Protein AF-K9T9H0-F1 (afdb_monomer_lite)

Structure (mmCIF, N/CA/C/O backbone):
data_AF-K9T9H0-F1
#
_entry.id   AF-K9T9H0-F1
#
loop_
_atom_site.group_PDB
_atom_site.id
_atom_site.type_symbol
_atom_site.label_atom_id
_atom_site.label_alt_id
_atom_site.label_comp_id
_atom_site.label_asym_id
_atom_site.label_entity_id
_atom_site.label_seq_id
_atom_site.pdbx_PDB_ins_code
_atom_site.Cartn_x
_atom_site.Cartn_y
_atom_site.Cartn_z
_atom_site.occupancy
_atom_site.B_iso_or_equiv
_atom_site.auth_seq_id
_atom_site.auth_comp_id
_atom_site.auth_asym_id
_atom_site.auth_atom_id
_atom_site.pdbx_PDB_model_num
ATOM 1 N N . MET A 1 1 ? -33.815 2.196 55.758 1.00 48.00 1 MET A N 1
ATOM 2 C CA . MET A 1 1 ? -33.102 0.926 55.502 1.00 48.00 1 MET A CA 1
ATOM 3 C C . MET A 1 1 ? -32.641 0.935 54.052 1.00 48.00 1 MET A C 1
AT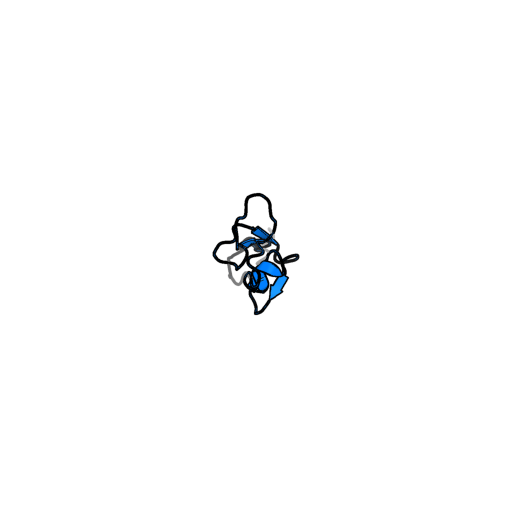OM 5 O O . MET A 1 1 ? -33.460 1.177 53.176 1.00 48.00 1 MET A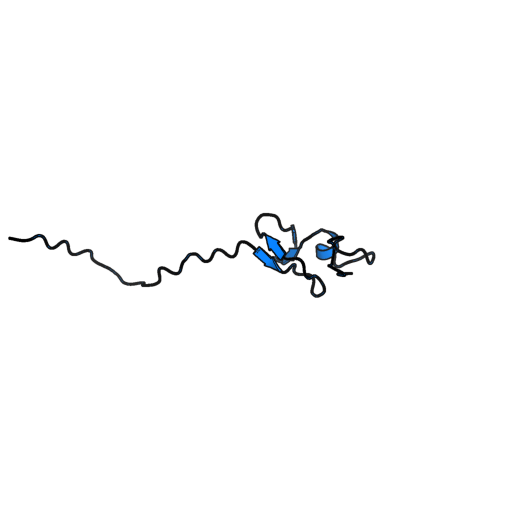 O 1
ATOM 9 N N . PHE A 1 2 ? -31.334 0.833 53.829 1.00 44.25 2 PHE A N 1
ATOM 10 C CA . PHE A 1 2 ? -30.640 1.183 52.589 1.00 44.25 2 PHE A CA 1
ATOM 11 C C . PHE A 1 2 ? -30.903 0.220 51.417 1.00 44.25 2 PHE A C 1
ATOM 13 O O . PHE A 1 2 ? -31.013 -0.989 51.593 1.00 44.25 2 PHE A O 1
ATOM 20 N N . LYS A 1 3 ? -30.963 0.815 50.220 1.00 54.00 3 LYS A N 1
ATOM 21 C CA . LYS A 1 3 ? -30.952 0.205 48.882 1.00 54.00 3 LYS A CA 1
ATOM 22 C C . LYS A 1 3 ? -29.832 -0.836 48.736 1.00 54.00 3 LYS A C 1
ATOM 24 O O . LYS A 1 3 ? -28.687 -0.486 48.985 1.00 54.00 3 LYS A O 1
ATOM 29 N N . CYS A 1 4 ? -30.131 -2.022 48.203 1.00 47.19 4 CYS A N 1
ATOM 30 C CA . CYS A 1 4 ? -29.127 -2.896 47.584 1.00 47.19 4 CYS A CA 1
ATOM 31 C C . CYS A 1 4 ? -29.712 -3.560 46.334 1.00 47.19 4 CYS A C 1
ATOM 33 O O . CYS A 1 4 ? -30.386 -4.582 46.374 1.00 47.19 4 CYS A O 1
ATOM 35 N N . TYR A 1 5 ? -29.459 -2.874 45.229 1.00 60.22 5 TYR A N 1
ATOM 36 C CA . TYR A 1 5 ? -29.628 -3.274 43.846 1.00 60.22 5 TYR A CA 1
ATOM 37 C C . TYR A 1 5 ? -28.587 -4.364 43.539 1.00 60.22 5 TYR A C 1
ATOM 39 O O . TYR A 1 5 ? -27.404 -4.061 43.404 1.00 60.22 5 TYR A O 1
ATOM 47 N N . THR A 1 6 ? -28.985 -5.633 43.478 1.00 55.31 6 THR A N 1
ATOM 48 C CA . THR A 1 6 ? -28.112 -6.717 43.009 1.00 55.31 6 THR A CA 1
ATOM 49 C C . THR A 1 6 ? -28.244 -6.846 41.499 1.00 55.31 6 THR A C 1
ATOM 51 O O . THR A 1 6 ? -29.034 -7.629 40.979 1.00 55.31 6 THR A O 1
ATOM 54 N N . LEU A 1 7 ? -27.436 -6.049 40.795 1.00 56.12 7 LEU A N 1
ATOM 55 C CA . LEU A 1 7 ? -27.019 -6.329 39.426 1.00 56.12 7 LEU A CA 1
ATOM 56 C C . LEU A 1 7 ? -26.439 -7.751 39.394 1.00 56.12 7 LEU A C 1
ATOM 58 O O . LEU A 1 7 ? -25.366 -8.006 39.943 1.00 56.12 7 LEU A O 1
ATOM 62 N N . SER A 1 8 ? -27.154 -8.689 38.778 1.00 55.78 8 SER A N 1
ATOM 63 C CA . SER A 1 8 ? -26.635 -10.019 38.471 1.00 55.78 8 SER A CA 1
ATOM 64 C C . SER A 1 8 ? -25.636 -9.903 37.321 1.00 55.78 8 SER A C 1
ATOM 66 O O . SER A 1 8 ? -25.979 -9.982 36.147 1.00 55.78 8 SER A O 1
ATOM 68 N N . ILE A 1 9 ? -24.383 -9.662 37.695 1.00 59.06 9 ILE A N 1
ATOM 69 C CA . ILE A 1 9 ? -23.205 -9.755 36.839 1.00 59.06 9 ILE A CA 1
ATOM 70 C C . ILE A 1 9 ? -22.979 -11.240 36.529 1.00 59.06 9 ILE A C 1
ATOM 72 O O . ILE A 1 9 ? -22.537 -11.991 37.396 1.00 59.06 9 ILE A O 1
ATOM 76 N N . THR A 1 10 ? -23.220 -11.671 35.290 1.00 55.00 10 THR A N 1
ATOM 77 C CA . THR A 1 10 ? -22.421 -12.760 34.714 1.00 55.00 10 THR A CA 1
ATOM 78 C C . THR A 1 10 ? -21.171 -12.142 34.114 1.00 55.00 10 THR 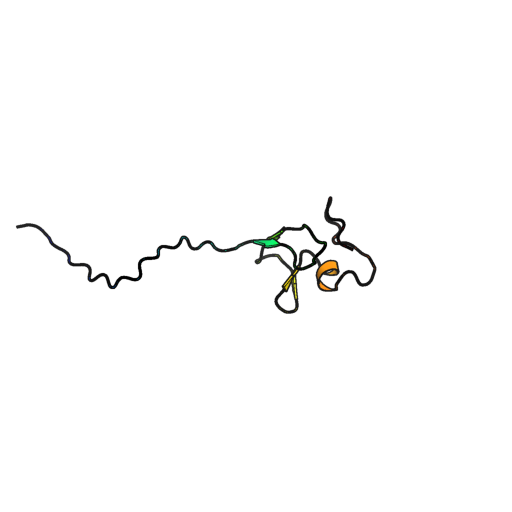A C 1
ATOM 80 O O . THR A 1 10 ? -21.221 -11.397 33.136 1.00 55.00 10 THR A O 1
ATOM 83 N N . ALA A 1 11 ? -20.048 -12.430 34.759 1.00 54.75 11 ALA A N 1
ATOM 84 C CA . ALA A 1 11 ? -18.720 -12.027 34.358 1.00 54.75 11 ALA A CA 1
ATOM 85 C C . ALA A 1 11 ? -18.348 -12.595 32.975 1.00 54.75 11 ALA A C 1
ATOM 87 O O . ALA A 1 11 ? -18.143 -13.794 32.818 1.00 54.75 11 ALA A O 1
ATOM 88 N N . SER A 1 12 ? -18.155 -11.705 32.004 1.00 53.53 12 SER A N 1
ATOM 89 C CA . SER A 1 12 ? -17.020 -11.786 31.086 1.00 53.53 12 SER A CA 1
ATOM 90 C C . SER A 1 12 ? -16.343 -10.424 31.125 1.00 53.53 12 SER A C 1
ATOM 92 O O . SER A 1 12 ? -16.693 -9.488 30.410 1.00 53.53 12 SER A O 1
ATOM 94 N N . ASN A 1 13 ? -15.445 -10.272 32.096 1.00 63.50 13 ASN A N 1
ATOM 95 C CA . ASN A 1 13 ? -14.649 -9.071 32.255 1.00 63.50 13 ASN A CA 1
ATOM 96 C C . ASN A 1 13 ? -13.595 -9.045 31.144 1.00 63.50 13 ASN A C 1
ATOM 98 O O . ASN A 1 13 ? -12.530 -9.650 31.258 1.00 63.50 13 ASN A O 1
ATOM 102 N N . LYS A 1 14 ? -13.918 -8.361 30.048 1.00 56.62 14 LYS A N 1
ATOM 103 C CA . LYS A 1 14 ? -12.934 -7.600 29.290 1.00 56.62 14 LYS A CA 1
ATOM 104 C C . LYS A 1 14 ? -13.664 -6.492 28.555 1.00 56.62 14 LYS A C 1
ATOM 106 O O . LYS A 1 14 ? -13.999 -6.621 27.383 1.00 56.62 14 LYS A O 1
ATOM 111 N N . GLU A 1 15 ? -13.834 -5.366 29.235 1.00 59.75 15 GLU A N 1
ATOM 112 C CA . GLU A 1 15 ? -13.847 -4.064 28.573 1.00 59.75 15 GLU A CA 1
ATOM 113 C C . GLU A 1 15 ? -12.447 -3.860 27.966 1.00 59.75 15 GLU A C 1
ATOM 115 O O . GLU A 1 15 ? -11.601 -3.108 28.435 1.00 59.75 15 GLU A O 1
ATOM 120 N N . LYS A 1 16 ? -12.136 -4.674 26.952 1.00 52.22 16 LYS A N 1
ATOM 121 C CA . LYS A 1 16 ? -11.063 -4.406 26.020 1.00 52.22 16 LYS A CA 1
ATOM 122 C C . LYS A 1 16 ? -11.609 -3.193 25.300 1.00 52.22 16 LYS A C 1
ATOM 124 O O . LYS A 1 16 ? -12.622 -3.322 24.613 1.00 52.22 16 LYS A O 1
ATOM 129 N N . THR A 1 17 ? -10.987 -2.037 25.498 1.00 54.94 17 THR A N 1
ATOM 130 C CA . THR A 1 17 ? -11.042 -0.953 24.518 1.00 54.94 17 THR A CA 1
ATOM 131 C C . THR A 1 17 ? -11.184 -1.603 23.147 1.00 54.94 17 THR A C 1
ATOM 133 O O . THR A 1 17 ? -10.356 -2.461 22.802 1.00 54.94 17 THR A O 1
ATOM 136 N N . MET A 1 18 ? -12.278 -1.331 22.420 1.00 54.69 18 MET A N 1
ATOM 137 C CA . MET A 1 18 ? -12.382 -1.815 21.049 1.00 54.69 18 MET A CA 1
ATOM 138 C C . MET A 1 18 ? -11.237 -1.113 20.329 1.00 54.69 18 MET A C 1
ATOM 140 O O . MET A 1 18 ? -11.315 0.057 19.972 1.00 54.69 18 MET A O 1
ATOM 144 N N . THR A 1 19 ? -10.093 -1.788 20.278 1.00 64.31 19 THR A N 1
ATOM 145 C CA . THR A 1 19 ? -8.894 -1.291 19.633 1.00 64.31 19 THR A CA 1
ATOM 146 C C . THR A 1 19 ? -9.147 -1.616 18.181 1.00 64.31 19 THR A C 1
ATOM 148 O O . THR A 1 19 ? -8.704 -2.640 17.666 1.00 64.31 19 THR A O 1
ATOM 151 N N . THR A 1 20 ? -10.035 -0.826 17.584 1.00 74.50 20 THR A N 1
ATOM 152 C CA . THR A 1 20 ? -10.409 -0.953 16.190 1.00 74.50 20 THR A CA 1
ATOM 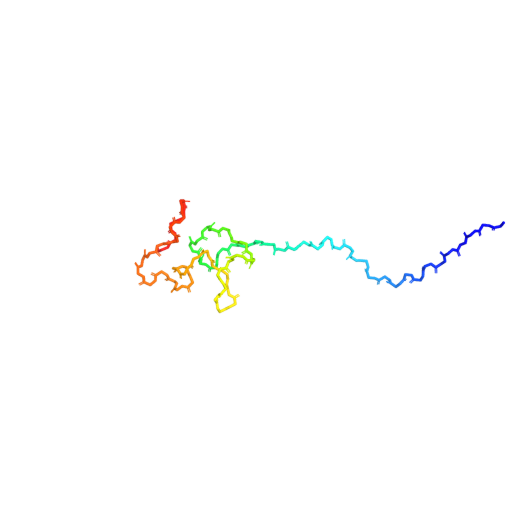153 C C . THR A 1 20 ? -9.155 -0.635 15.410 1.00 74.50 20 THR A C 1
ATOM 155 O O . THR A 1 20 ? -8.671 0.495 15.425 1.00 74.50 20 THR A O 1
ATOM 158 N N . VAL A 1 21 ? -8.578 -1.659 14.793 1.00 78.81 21 VAL A N 1
ATOM 159 C CA . VAL A 1 21 ? -7.456 -1.479 13.883 1.00 78.81 21 VAL A CA 1
ATOM 160 C C . VAL A 1 21 ? -8.026 -0.747 12.679 1.00 78.81 21 VAL A C 1
ATOM 162 O O . VAL A 1 21 ? -8.707 -1.346 11.859 1.00 78.81 21 VAL A O 1
ATOM 165 N N . THR A 1 22 ? -7.844 0.568 12.622 1.00 90.00 22 THR A N 1
ATOM 166 C CA . THR A 1 22 ? -8.339 1.397 11.514 1.00 90.00 22 THR A CA 1
ATOM 167 C C . THR A 1 22 ? -7.339 1.465 10.372 1.00 90.00 22 THR A C 1
ATOM 169 O O . THR A 1 22 ? -7.706 1.838 9.262 1.00 90.00 22 THR A O 1
ATOM 172 N N . SER A 1 23 ? -6.090 1.071 10.617 1.00 91.62 23 SER A N 1
ATOM 173 C CA . SER A 1 23 ? -4.997 1.144 9.662 1.00 91.62 23 SER A CA 1
ATOM 174 C C . SER A 1 23 ? -4.060 -0.054 9.760 1.00 91.62 23 SER A C 1
ATOM 176 O O . SER A 1 23 ? -3.892 -0.665 10.814 1.00 91.62 23 SER A O 1
ATOM 178 N N . MET A 1 24 ? -3.453 -0.407 8.632 1.00 92.00 24 MET A N 1
ATOM 179 C CA . MET A 1 24 ? -2.479 -1.485 8.527 1.00 92.00 24 MET A CA 1
ATOM 180 C C . MET A 1 24 ? -1.404 -1.160 7.493 1.00 92.00 24 MET A C 1
ATOM 182 O O . MET A 1 24 ? -1.568 -0.283 6.648 1.00 92.00 24 MET A O 1
ATOM 186 N N . LYS A 1 25 ? -0.281 -1.875 7.554 1.00 92.75 25 LYS A N 1
ATOM 187 C CA . LYS A 1 25 ? 0.759 -1.794 6.526 1.00 92.75 25 LYS A CA 1
ATOM 188 C C . LYS A 1 25 ? 0.220 -2.358 5.206 1.00 92.75 25 LYS A C 1
ATOM 190 O O . LYS A 1 25 ? -0.463 -3.383 5.213 1.00 92.75 25 LYS A O 1
ATOM 195 N N . CYS A 1 26 ? 0.545 -1.703 4.092 1.00 94.31 26 CYS A N 1
ATOM 196 C CA . CYS A 1 26 ? 0.302 -2.224 2.748 1.00 94.31 26 CYS A CA 1
ATOM 197 C C . CYS A 1 26 ? 0.822 -3.665 2.637 1.00 94.31 26 CYS A C 1
ATOM 199 O O . CYS A 1 26 ? 1.915 -3.975 3.106 1.00 94.31 26 CYS A O 1
ATOM 201 N N . ALA A 1 27 ? 0.051 -4.544 2.001 1.00 93.94 27 ALA A N 1
ATOM 202 C CA . ALA A 1 27 ? 0.393 -5.958 1.880 1.00 93.94 27 ALA A CA 1
ATOM 203 C C . ALA A 1 27 ? 1.554 -6.250 0.909 1.00 93.94 27 ALA A C 1
ATOM 205 O O . ALA A 1 27 ? 1.963 -7.405 0.788 1.00 93.94 27 ALA A O 1
ATOM 206 N N . CYS A 1 28 ? 2.077 -5.239 0.212 1.00 92.38 28 CYS A N 1
ATOM 207 C CA . CYS A 1 28 ? 3.311 -5.365 -0.558 1.00 92.38 28 CYS A CA 1
ATOM 208 C C . CYS A 1 28 ? 4.522 -5.387 0.393 1.00 92.38 28 CYS A C 1
ATOM 210 O O . CYS A 1 28 ? 4.671 -4.511 1.244 1.00 92.38 28 CYS A O 1
ATOM 212 N N . GLU A 1 29 ? 5.386 -6.392 0.245 1.00 87.00 29 GLU A N 1
ATOM 213 C CA . GLU A 1 29 ? 6.480 -6.698 1.177 1.00 87.00 29 GLU A CA 1
ATOM 214 C C . GLU A 1 29 ? 7.502 -5.551 1.280 1.00 87.00 29 GLU A C 1
ATOM 216 O O . GLU A 1 29 ? 7.854 -5.119 2.383 1.00 87.00 29 GLU A O 1
ATOM 221 N N . SER A 1 30 ? 7.866 -4.974 0.130 1.00 89.31 30 SER A N 1
ATOM 222 C CA . SER A 1 30 ? 8.768 -3.820 0.006 1.00 89.31 30 SER A CA 1
ATOM 223 C C . SER A 1 30 ? 8.080 -2.470 0.246 1.00 89.31 30 SER A C 1
ATOM 225 O O . SER A 1 30 ? 8.730 -1.426 0.229 1.00 89.31 30 SER A O 1
ATOM 227 N N . CYS A 1 31 ? 6.759 -2.448 0.452 1.00 93.19 31 CYS A N 1
ATOM 228 C CA . CYS A 1 31 ? 6.010 -1.212 0.640 1.00 93.19 31 CYS A CA 1
ATOM 229 C C . CYS A 1 31 ? 5.981 -0.799 2.111 1.00 93.19 31 CYS A C 1
ATOM 231 O O . CYS A 1 31 ? 5.638 -1.581 2.994 1.00 93.19 31 CYS A O 1
ATOM 233 N N . LEU A 1 32 ? 6.307 0.463 2.380 1.00 91.25 32 LEU A N 1
ATOM 234 C CA . LEU A 1 32 ? 6.310 1.046 3.725 1.00 91.25 32 LEU A CA 1
ATOM 235 C C . LEU A 1 32 ? 5.061 1.891 4.012 1.00 91.25 32 LEU A C 1
ATOM 237 O O . LEU A 1 32 ? 4.960 2.516 5.064 1.00 91.25 32 LEU A O 1
ATOM 241 N N . CYS A 1 33 ? 4.098 1.918 3.091 1.00 92.94 33 CYS A N 1
ATOM 242 C CA . CYS A 1 33 ? 2.886 2.708 3.251 1.00 92.94 33 CYS A CA 1
ATOM 243 C C . CYS A 1 33 ? 1.971 2.110 4.329 1.00 92.94 33 CYS A C 1
ATOM 245 O O . CYS A 1 33 ? 1.686 0.910 4.323 1.00 92.94 33 CYS A O 1
ATOM 247 N N . ILE A 1 34 ? 1.460 2.969 5.209 1.00 92.75 34 ILE A N 1
ATOM 248 C CA . ILE A 1 34 ? 0.343 2.655 6.102 1.00 92.75 34 ILE A CA 1
ATOM 249 C C . ILE A 1 34 ? -0.942 3.093 5.405 1.00 92.75 34 ILE A C 1
ATOM 251 O O . ILE A 1 34 ? -1.019 4.203 4.881 1.00 92.75 34 ILE A O 1
ATOM 255 N N . VAL A 1 35 ? -1.934 2.213 5.385 1.00 92.88 35 VAL A N 1
ATOM 256 C CA . VAL A 1 35 ? -3.223 2.423 4.727 1.00 92.88 35 VAL A CA 1
ATOM 257 C C . VAL A 1 35 ? -4.350 2.213 5.725 1.00 92.88 35 VAL A C 1
ATOM 259 O O . VAL A 1 35 ? -4.270 1.326 6.574 1.00 92.88 35 VAL A O 1
ATOM 262 N N . SER A 1 36 ? -5.404 3.018 5.639 1.00 93.31 36 SER A N 1
ATOM 263 C CA . SER A 1 36 ? -6.603 2.818 6.456 1.00 93.31 36 SER A CA 1
ATOM 264 C C . SER A 1 36 ? -7.464 1.708 5.859 1.00 93.31 36 SER A C 1
ATOM 266 O O . SER A 1 36 ? -7.689 1.719 4.656 1.00 93.31 36 SER A O 1
ATOM 268 N N . LEU A 1 37 ? -7.995 0.785 6.664 1.00 89.88 37 LEU A N 1
ATOM 269 C CA . LEU A 1 37 ? -8.839 -0.322 6.178 1.00 89.88 37 LEU A CA 1
ATOM 270 C C . LEU A 1 37 ? -10.084 0.155 5.415 1.00 89.88 37 LEU A C 1
ATOM 272 O O . LEU A 1 37 ? -10.556 -0.533 4.520 1.00 89.88 37 LEU A O 1
ATOM 276 N N . GLU A 1 38 ? -10.591 1.334 5.769 1.00 89.94 38 GLU A N 1
ATOM 277 C CA . GLU A 1 38 ? -11.732 2.007 5.132 1.00 89.94 38 GLU A CA 1
ATOM 278 C C . GLU A 1 38 ? -11.431 2.552 3.727 1.00 89.94 38 GLU A C 1
ATOM 280 O O . GLU A 1 38 ? -12.327 2.603 2.892 1.00 89.94 38 GLU A O 1
ATOM 285 N N . ASN A 1 39 ? -10.182 2.945 3.460 1.00 89.31 39 ASN A N 1
ATOM 286 C CA . ASN A 1 39 ? -9.773 3.620 2.222 1.00 89.31 39 ASN A CA 1
AT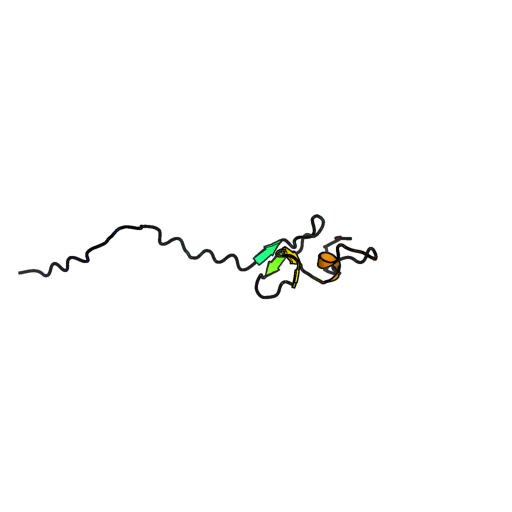OM 287 C C . ASN A 1 39 ? -8.798 2.781 1.379 1.00 89.31 39 ASN A C 1
ATOM 289 O O . ASN A 1 39 ? -8.472 3.142 0.251 1.00 89.31 39 ASN A O 1
ATOM 293 N N . ALA A 1 40 ? -8.282 1.685 1.932 1.00 92.06 40 ALA A N 1
ATOM 294 C CA . ALA A 1 40 ? -7.317 0.826 1.271 1.00 92.06 40 ALA A CA 1
ATOM 295 C C . ALA A 1 40 ? -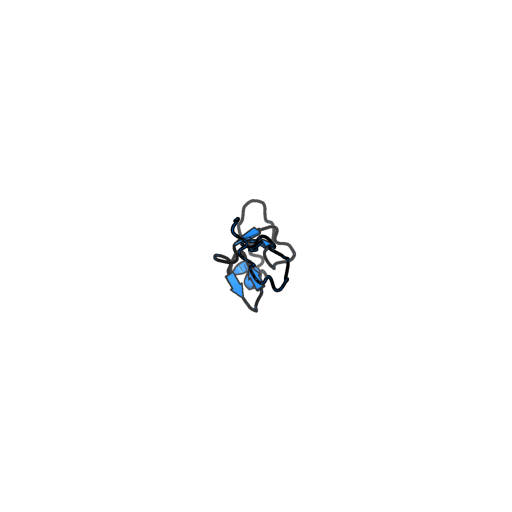7.976 -0.021 0.181 1.00 92.06 40 ALA A C 1
ATOM 297 O O . ALA A 1 40 ? -9.092 -0.519 0.332 1.00 92.06 40 ALA A O 1
ATOM 298 N N . LEU A 1 41 ? -7.229 -0.271 -0.892 1.00 93.06 41 LEU A N 1
ATOM 299 C CA . LEU A 1 41 ? -7.659 -1.180 -1.945 1.00 93.06 41 LEU A CA 1
ATOM 300 C C . LEU A 1 41 ? -7.596 -2.614 -1.432 1.00 93.06 41 LEU A C 1
ATOM 302 O O . LEU A 1 41 ? -6.512 -3.140 -1.174 1.00 93.06 41 LEU A O 1
ATOM 306 N N . GLN A 1 42 ? -8.756 -3.249 -1.288 1.00 93.50 42 GLN A N 1
ATOM 307 C CA . GLN A 1 42 ? -8.841 -4.650 -0.904 1.00 93.50 42 GLN A CA 1
ATOM 308 C C . GLN A 1 42 ? -8.814 -5.543 -2.151 1.00 93.50 42 GLN A C 1
ATOM 310 O O . GLN A 1 42 ? -9.692 -5.460 -3.006 1.00 93.50 42 GLN A O 1
ATOM 315 N N . LYS A 1 43 ? -7.825 -6.435 -2.243 1.00 92.31 43 LYS A N 1
ATOM 316 C CA . LYS A 1 43 ? -7.705 -7.424 -3.322 1.00 92.31 43 LYS A CA 1
ATOM 317 C C . LYS A 1 43 ? -7.266 -8.762 -2.742 1.00 92.31 43 LYS A C 1
ATOM 319 O O . LYS A 1 43 ? -6.296 -8.822 -1.994 1.00 92.31 43 LYS A O 1
ATOM 324 N N . ASN A 1 44 ? -7.989 -9.840 -3.051 1.00 89.25 44 ASN A N 1
ATOM 325 C CA . ASN A 1 44 ? -7.707 -11.185 -2.524 1.00 89.25 44 ASN A CA 1
ATOM 326 C C . ASN A 1 44 ? -7.592 -11.242 -0.981 1.00 89.25 44 ASN A C 1
ATOM 328 O O . ASN A 1 44 ? -6.745 -11.951 -0.443 1.00 89.25 44 ASN A O 1
ATOM 332 N N . GLY A 1 45 ? -8.393 -10.445 -0.260 1.00 90.31 45 GLY A N 1
ATOM 333 C CA . GLY A 1 45 ? -8.348 -10.365 1.209 1.00 90.31 45 GLY A CA 1
ATOM 334 C C . GLY A 1 45 ? -7.130 -9.629 1.787 1.00 90.31 45 GLY A C 1
ATOM 335 O O . GLY A 1 45 ? -6.920 -9.648 2.997 1.00 90.31 45 GLY A O 1
ATOM 336 N N . LYS A 1 46 ? -6.328 -8.975 0.943 1.00 92.69 46 LYS A N 1
ATOM 337 C CA . LYS A 1 46 ? -5.186 -8.139 1.329 1.00 92.69 46 LYS A CA 1
ATOM 338 C C . LYS A 1 46 ? -5.485 -6.672 1.036 1.00 92.69 46 LYS A C 1
ATOM 340 O O . LYS A 1 46 ? -6.239 -6.374 0.115 1.00 92.69 46 LYS A O 1
ATOM 345 N N . TYR A 1 47 ? -4.879 -5.773 1.804 1.00 95.12 47 TYR A N 1
ATOM 346 C CA . TYR A 1 47 ? -5.074 -4.329 1.678 1.00 95.12 47 TYR A CA 1
ATOM 347 C C . TYR A 1 47 ? -3.828 -3.659 1.101 1.00 95.12 47 TYR A C 1
ATOM 349 O O . TYR A 1 47 ? -2.709 -3.911 1.554 1.00 95.12 47 TYR A O 1
ATOM 357 N N . TYR A 1 48 ? -4.025 -2.791 0.117 1.00 94.44 48 TYR A N 1
ATOM 358 C CA . TYR A 1 48 ? -2.965 -2.151 -0.653 1.00 94.44 48 TYR A CA 1
ATOM 359 C C . TYR A 1 48 ? -3.146 -0.632 -0.691 1.00 94.44 48 TYR A C 1
ATOM 361 O O . TYR A 1 48 ? -4.263 -0.125 -0.590 1.00 94.44 48 TYR A O 1
ATOM 369 N N . CYS A 1 49 ? -2.041 0.102 -0.849 1.00 94.06 49 CYS A N 1
ATOM 370 C CA . CYS A 1 49 ? -2.076 1.563 -0.982 1.00 94.06 49 CYS A CA 1
ATOM 371 C C . CYS A 1 49 ? -2.520 2.039 -2.368 1.00 94.06 49 CYS A C 1
ATOM 373 O O . CYS A 1 49 ? -3.044 3.138 -2.491 1.00 94.06 49 CYS A O 1
ATOM 375 N N . CYS A 1 50 ? -2.309 1.226 -3.403 1.00 91.88 50 CYS A N 1
ATOM 376 C CA . CYS A 1 50 ? -2.633 1.542 -4.790 1.00 91.88 50 CYS A CA 1
ATOM 377 C C . CYS A 1 50 ? -2.782 0.253 -5.612 1.00 91.88 50 CYS A C 1
ATOM 379 O O . CYS A 1 50 ? -2.369 -0.827 -5.171 1.00 91.88 50 CYS A O 1
ATOM 381 N N . GLU A 1 51 ? -3.319 0.376 -6.827 1.00 91.31 51 GLU A N 1
ATOM 382 C CA . GLU A 1 51 ? -3.461 -0.744 -7.765 1.00 91.31 51 GLU A CA 1
ATOM 383 C C . GLU A 1 51 ? -2.106 -1.358 -8.132 1.00 91.31 51 GLU A C 1
ATOM 385 O O . GLU A 1 51 ? -1.982 -2.576 -8.155 1.00 91.31 51 GLU A O 1
ATOM 390 N N . ALA A 1 52 ? -1.051 -0.546 -8.283 1.00 91.31 52 ALA A N 1
ATOM 391 C CA . ALA A 1 52 ? 0.286 -1.044 -8.607 1.00 91.31 52 ALA A CA 1
ATOM 392 C C . ALA A 1 52 ? 0.820 -2.042 -7.562 1.00 91.31 52 ALA A C 1
ATOM 394 O O . ALA A 1 52 ? 1.388 -3.072 -7.922 1.00 91.31 52 ALA A O 1
ATOM 395 N N . CYS A 1 53 ? 0.592 -1.787 -6.268 1.00 92.62 53 CYS A N 1
ATOM 396 C CA . CYS A 1 53 ? 0.939 -2.741 -5.211 1.00 92.62 53 CYS A CA 1
ATOM 397 C C . CYS A 1 53 ? 0.017 -3.965 -5.195 1.00 92.62 53 CYS A C 1
ATOM 399 O O . CYS A 1 53 ? 0.472 -5.054 -4.853 1.00 92.62 53 CYS A O 1
ATOM 401 N N . ALA A 1 54 ? -1.262 -3.793 -5.537 1.00 92.19 54 ALA A N 1
ATOM 402 C CA . ALA A 1 54 ? -2.237 -4.881 -5.584 1.00 92.19 54 ALA A CA 1
ATOM 403 C C . ALA A 1 54 ? -1.983 -5.843 -6.757 1.00 92.19 54 ALA A C 1
ATOM 405 O O . ALA A 1 54 ? -2.242 -7.041 -6.640 1.00 92.19 54 ALA A O 1
ATOM 406 N N . ASP A 1 55 ? -1.453 -5.322 -7.863 1.00 90.69 55 ASP A N 1
ATOM 407 C CA . ASP A 1 55 ? -1.032 -6.080 -9.042 1.00 90.69 55 ASP A CA 1
ATOM 408 C C . ASP A 1 55 ? 0.391 -6.637 -8.914 1.00 90.69 55 ASP A C 1
ATOM 410 O O . ASP A 1 55 ? 0.779 -7.504 -9.690 1.00 90.69 55 ASP A O 1
ATOM 414 N N . GLY A 1 56 ? 1.157 -6.184 -7.917 1.00 88.88 56 GLY A N 1
ATOM 415 C CA . GLY A 1 56 ? 2.511 -6.671 -7.658 1.00 88.88 56 GLY A CA 1
ATOM 416 C C . GLY A 1 56 ? 3.563 -6.082 -8.595 1.00 88.88 56 GLY A C 1
ATOM 417 O O . GLY A 1 56 ? 4.467 -6.794 -9.010 1.00 88.88 56 GLY A O 1
ATOM 418 N N . HIS A 1 57 ? 3.451 -4.793 -8.931 1.00 86.31 57 HIS A N 1
ATOM 419 C CA . HIS A 1 57 ? 4.461 -4.058 -9.700 1.00 86.31 57 HIS A CA 1
ATOM 420 C C . HIS A 1 57 ? 4.758 -4.651 -11.093 1.00 86.31 57 HIS A C 1
ATOM 422 O O . HIS A 1 57 ? 5.890 -4.605 -11.559 1.00 86.31 57 HIS A O 1
ATOM 428 N N . VAL A 1 58 ? 3.730 -5.130 -11.811 1.00 83.94 58 VAL A N 1
ATOM 429 C CA . VAL A 1 58 ? 3.837 -5.777 -13.147 1.00 83.94 58 VAL A CA 1
ATOM 430 C C . VAL A 1 58 ? 4.646 -4.974 -14.185 1.00 83.94 58 VAL A C 1
ATOM 432 O O . VAL A 1 58 ? 5.186 -5.551 -15.119 1.00 83.94 58 VAL A O 1
ATOM 435 N N . ASN A 1 59 ? 4.753 -3.650 -14.028 1.00 79.94 59 ASN A N 1
ATOM 436 C CA . ASN A 1 59 ? 5.511 -2.763 -14.920 1.00 79.94 59 ASN A CA 1
ATOM 437 C C . ASN A 1 59 ? 6.633 -1.991 -14.194 1.00 79.94 59 ASN A C 1
ATOM 439 O O . ASN A 1 59 ? 6.909 -0.852 -14.565 1.00 79.94 59 ASN A O 1
ATOM 443 N N . GLU A 1 60 ? 7.173 -2.531 -13.093 1.00 71.25 60 GLU A N 1
ATOM 444 C CA . GLU A 1 60 ? 8.165 -1.872 -12.211 1.00 71.25 60 GLU A CA 1
ATOM 445 C C . GLU A 1 60 ? 7.700 -0.506 -11.668 1.00 71.25 60 GLU A C 1
ATOM 447 O O . GLU A 1 60 ? 8.470 0.317 -11.172 1.00 71.25 60 GLU A O 1
ATOM 452 N N . LYS A 1 61 ? 6.396 -0.229 -11.763 1.00 83.06 61 LYS A N 1
ATOM 453 C CA . LYS A 1 61 ? 5.818 1.014 -11.272 1.00 83.06 61 LYS A CA 1
ATOM 454 C C . LYS A 1 61 ? 5.569 0.885 -9.790 1.00 83.06 61 LYS A C 1
ATOM 456 O O . LYS A 1 61 ? 4.699 0.123 -9.372 1.00 83.06 61 LYS A O 1
ATOM 461 N N . GLY A 1 62 ? 6.308 1.661 -9.015 1.00 89.31 62 GLY A N 1
ATOM 462 C CA . GLY A 1 62 ? 6.072 1.774 -7.593 1.00 89.31 62 GLY A CA 1
ATOM 463 C C . GLY A 1 62 ? 4.755 2.446 -7.233 1.00 89.31 62 GLY A C 1
ATOM 464 O O . GLY A 1 62 ? 4.017 2.958 -8.072 1.00 89.31 62 GLY A O 1
ATOM 465 N N . CYS A 1 63 ? 4.489 2.481 -5.934 1.00 91.19 63 CYS A N 1
ATOM 466 C CA . CYS A 1 63 ? 3.296 3.080 -5.345 1.00 91.19 63 CYS A CA 1
ATOM 467 C C . CYS A 1 63 ? 3.212 4.610 -5.502 1.00 91.19 63 CYS A C 1
ATOM 469 O O . CYS A 1 63 ? 2.188 5.197 -5.167 1.00 91.19 63 CYS A O 1
ATOM 471 N N . GLY A 1 64 ? 4.279 5.273 -5.965 1.00 87.81 64 GLY A N 1
ATOM 472 C CA . GLY A 1 64 ? 4.309 6.723 -6.201 1.00 87.81 64 GLY A CA 1
ATOM 473 C C . GLY A 1 64 ? 4.267 7.585 -4.934 1.00 87.81 64 GLY A C 1
ATOM 474 O O . GLY A 1 64 ? 4.263 8.808 -5.027 1.00 87.81 64 GLY A O 1
ATOM 475 N N . HIS A 1 65 ? 4.252 6.972 -3.747 1.00 87.94 65 HIS A N 1
ATOM 476 C CA . HIS A 1 65 ? 4.337 7.682 -2.476 1.00 87.94 65 HIS A CA 1
ATOM 477 C C . HIS A 1 65 ? 5.767 8.157 -2.223 1.00 87.94 65 HIS A C 1
ATOM 479 O O . HIS A 1 65 ? 6.715 7.373 -2.288 1.00 87.94 65 HIS A O 1
ATOM 485 N N . THR A 1 66 ? 5.916 9.430 -1.860 1.00 87.88 66 THR A N 1
ATOM 486 C CA . THR A 1 66 ? 7.206 10.012 -1.478 1.00 87.88 66 THR A CA 1
ATOM 487 C C . THR A 1 66 ? 7.851 9.195 -0.358 1.00 87.88 66 THR A C 1
ATOM 489 O O . THR A 1 66 ? 7.250 8.989 0.696 1.00 87.88 66 THR A O 1
ATOM 492 N N . GLY A 1 67 ? 9.076 8.722 -0.591 1.00 86.12 67 GLY A N 1
ATOM 493 C CA . GLY A 1 67 ? 9.831 7.917 0.373 1.00 86.12 67 GLY A CA 1
ATOM 494 C C . GLY A 1 67 ? 9.491 6.423 0.386 1.00 86.12 67 GLY A C 1
ATOM 495 O O . GLY A 1 67 ? 10.101 5.681 1.149 1.00 86.12 67 GLY A O 1
ATOM 496 N N . CYS A 1 68 ? 8.566 5.958 -0.459 1.00 90.00 68 CYS A N 1
ATOM 497 C CA . CYS A 1 68 ? 8.312 4.535 -0.650 1.00 90.00 68 CYS A CA 1
ATOM 498 C C . CYS A 1 68 ? 8.867 4.083 -2.002 1.00 90.00 68 CYS A C 1
ATOM 500 O O . CYS A 1 68 ? 8.354 4.456 -3.054 1.00 90.00 68 CYS A O 1
ATOM 502 N N . THR A 1 69 ? 9.905 3.253 -1.969 1.00 89.44 69 THR A N 1
ATOM 503 C CA . THR A 1 69 ? 10.565 2.688 -3.157 1.00 89.44 69 THR A CA 1
ATOM 504 C C . THR A 1 69 ? 10.083 1.264 -3.430 1.00 89.44 69 THR A C 1
ATOM 506 O O . THR A 1 69 ? 10.870 0.394 -3.782 1.00 89.44 69 THR A O 1
ATOM 509 N N . CYS A 1 70 ? 8.799 1.004 -3.175 1.00 89.44 70 CYS A N 1
ATOM 510 C CA . CYS A 1 70 ? 8.168 -0.268 -3.502 1.00 89.44 70 CYS A CA 1
ATOM 511 C C . CYS A 1 70 ? 8.119 -0.414 -5.034 1.00 89.44 70 CYS A C 1
ATOM 513 O O . CYS A 1 70 ? 7.795 0.577 -5.684 1.00 89.44 70 CYS A O 1
ATOM 515 N N . GLY A 1 71 ? 8.452 -1.576 -5.605 1.00 79.25 71 GLY A N 1
ATOM 516 C CA . GLY A 1 71 ? 8.667 -1.733 -7.053 1.00 79.25 71 GLY A CA 1
ATOM 517 C C . GLY A 1 71 ? 9.814 -2.677 -7.340 1.00 79.25 71 GLY A C 1
ATOM 518 O O . GLY A 1 71 ? 10.945 -2.305 -6.967 1.00 79.25 71 GLY A O 1
#

Foldseek 3Di:
DDDDDDPPDPDPDDPPVPPPCQWDFAPQPQFRDIDGPVGFDADPNGTHLDVCSNVQNPPVDDPPDVPRNRD

Sequence (71 aa):
MFKCYTLSITASNKEKTMTTVTSMKCACESCLCIVSLENALQKNGKYYCCEACADGHVNEKGCGHTGCTCG

pLDDT: mean 80.28, std 15.94, range [44.25, 95.12]

Radius of gyration: 22.0 Å; chains: 1; bounding box: 44×23×70 Å

Secondary structure (DSSP, 8-state):
----------------------EEE-SSTT---EEETTTSEEETTEEESSHHHHHT-TTS-----TT----